Protein AF-A0A450VV85-F1 (afdb_monomer_lite)

Structure (mmCIF, N/CA/C/O backbone):
data_AF-A0A450VV85-F1
#
_entry.id   AF-A0A450VV85-F1
#
loop_
_atom_site.group_PDB
_atom_site.id
_atom_site.type_symbol
_atom_site.label_atom_id
_atom_site.label_alt_id
_atom_site.label_comp_id
_atom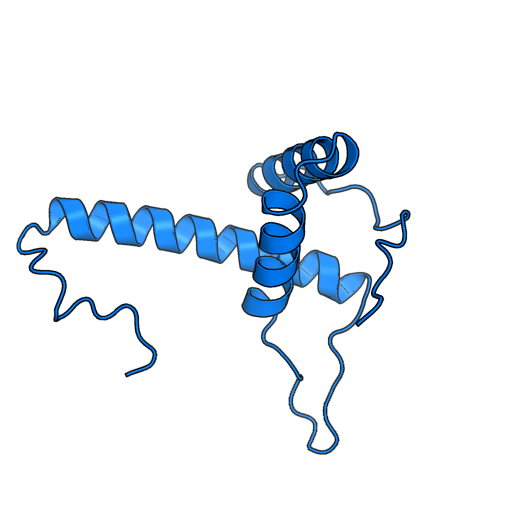_site.label_asym_id
_atom_site.label_entity_id
_atom_site.label_seq_id
_atom_site.pdbx_PDB_ins_code
_atom_site.Cartn_x
_atom_site.Cartn_y
_atom_site.Cartn_z
_atom_site.occupancy
_atom_site.B_iso_or_equiv
_atom_site.auth_seq_id
_atom_site.auth_comp_id
_atom_site.auth_asym_id
_atom_site.auth_atom_id
_atom_site.pdbx_PDB_model_num
ATOM 1 N N . SER A 1 1 ? -16.767 0.842 -18.306 1.00 45.25 1 SER A N 1
ATOM 2 C CA . SER A 1 1 ? -15.912 -0.248 -17.783 1.00 45.25 1 SER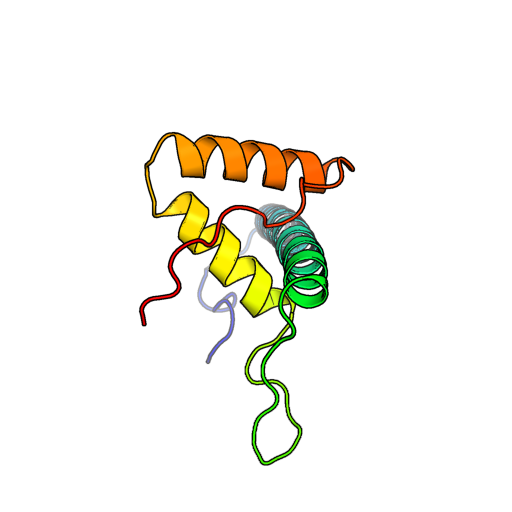 A CA 1
ATOM 3 C C . SER A 1 1 ? -15.151 0.273 -16.560 1.00 45.25 1 SER A C 1
ATOM 5 O O . SER A 1 1 ? -14.807 1.442 -16.538 1.00 45.25 1 SER A O 1
ATOM 7 N N . ARG A 1 2 ? -14.954 -0.524 -15.492 1.00 61.50 2 ARG A N 1
ATOM 8 C CA . ARG A 1 2 ? -14.175 -0.128 -14.283 1.00 61.50 2 ARG A CA 1
ATOM 9 C C . ARG A 1 2 ? -12.729 -0.662 -14.318 1.00 61.50 2 ARG A C 1
ATOM 11 O O . ARG A 1 2 ? -12.149 -0.940 -13.274 1.00 61.50 2 ARG A O 1
ATOM 18 N N . GLY A 1 3 ? -12.207 -0.910 -15.517 1.00 68.94 3 GLY A N 1
ATOM 19 C CA . GLY A 1 3 ? -10.846 -1.401 -15.738 1.00 68.94 3 GLY A CA 1
ATOM 20 C C . GLY A 1 3 ? -9.875 -0.260 -16.039 1.00 68.94 3 GLY A C 1
ATOM 21 O O . GLY A 1 3 ? -10.267 0.901 -16.058 1.00 68.94 3 GLY A O 1
ATOM 22 N N . PHE A 1 4 ? -8.621 -0.605 -16.324 1.00 68.44 4 PHE A N 1
ATOM 23 C CA . PHE A 1 4 ? -7.558 0.346 -16.676 1.00 68.44 4 PHE A CA 1
ATOM 24 C C . PHE A 1 4 ? -7.683 0.953 -18.089 1.00 68.44 4 PHE A C 1
ATOM 26 O O . PHE A 1 4 ? -6.787 1.677 -18.503 1.00 68.44 4 PHE A O 1
ATOM 33 N N . ASP A 1 5 ? -8.764 0.654 -18.823 1.00 73.75 5 ASP A N 1
ATOM 34 C CA . ASP A 1 5 ? -9.038 1.154 -20.185 1.00 73.75 5 ASP A CA 1
ATOM 35 C C . ASP A 1 5 ? -7.836 0.972 -21.142 1.00 73.75 5 ASP A C 1
ATOM 37 O O . ASP A 1 5 ? -7.505 1.831 -21.961 1.00 73.75 5 ASP A O 1
ATOM 41 N N . MET A 1 6 ? -7.142 -0.170 -21.003 1.00 69.88 6 MET A N 1
ATOM 42 C CA . MET A 1 6 ? -5.911 -0.482 -21.748 1.00 69.88 6 MET A CA 1
ATOM 43 C C . MET A 1 6 ? -6.152 -0.574 -23.258 1.00 69.88 6 MET A C 1
ATOM 45 O O . MET A 1 6 ? -5.258 -0.298 -24.049 1.00 69.88 6 MET A O 1
ATOM 49 N N . GLU A 1 7 ? -7.375 -0.931 -23.647 1.00 71.62 7 GLU A N 1
ATOM 50 C CA . GLU A 1 7 ? -7.858 -0.976 -25.029 1.00 71.62 7 GLU A CA 1
ATOM 51 C C . GLU A 1 7 ? -7.895 0.406 -25.699 1.00 71.62 7 GLU A C 1
ATOM 53 O O . GLU A 1 7 ? -7.731 0.513 -26.914 1.00 71.62 7 GLU A O 1
ATOM 58 N N . ARG A 1 8 ? -8.065 1.473 -24.908 1.00 69.19 8 ARG A N 1
ATOM 59 C CA . ARG A 1 8 ? -8.167 2.855 -25.385 1.00 69.19 8 ARG A CA 1
ATOM 60 C C . ARG A 1 8 ? -6.852 3.618 -25.276 1.00 69.19 8 ARG A C 1
ATOM 62 O O . ARG A 1 8 ? -6.615 4.561 -26.031 1.00 69.19 8 ARG A O 1
ATOM 69 N N . THR A 1 9 ? -5.956 3.203 -24.383 1.00 67.81 9 THR A N 1
ATOM 70 C CA . THR A 1 9 ? -4.557 3.614 -24.472 1.00 67.81 9 THR A CA 1
ATOM 71 C C . THR A 1 9 ? -3.966 2.941 -25.709 1.00 67.81 9 THR A C 1
ATOM 73 O O . THR A 1 9 ? -3.788 1.732 -25.713 1.00 67.81 9 THR A O 1
ATOM 76 N N . HIS A 1 10 ? -3.659 3.685 -26.775 1.00 67.88 10 HIS A N 1
ATOM 77 C CA . HIS A 1 10 ? -2.982 3.179 -27.985 1.00 67.88 10 HIS A CA 1
ATOM 78 C C . HIS A 1 10 ? -1.526 2.705 -27.722 1.00 67.88 10 HIS A C 1
ATOM 80 O O . HIS A 1 10 ? -0.619 2.939 -28.522 1.00 67.88 10 HIS A O 1
ATOM 86 N N . LEU A 1 11 ? -1.275 2.050 -26.587 1.00 65.31 11 LEU A N 1
ATOM 87 C CA . LEU A 1 11 ? -0.040 1.383 -26.199 1.00 65.31 11 LEU A CA 1
ATOM 88 C C . LEU A 1 11 ? 0.149 0.145 -27.086 1.00 65.31 11 LEU A C 1
ATOM 90 O O . LEU A 1 11 ? -0.114 -0.983 -26.692 1.00 65.31 11 LEU A O 1
ATOM 94 N N . ARG A 1 12 ? 0.596 0.379 -28.322 1.00 67.31 12 ARG A N 1
ATOM 95 C CA . ARG A 1 12 ? 1.003 -0.666 -29.279 1.00 67.31 12 ARG A CA 1
ATOM 96 C C . ARG A 1 12 ? 2.371 -1.270 -28.959 1.00 67.31 12 ARG A C 1
ATOM 98 O O . ARG A 1 12 ? 2.765 -2.259 -29.565 1.00 67.31 12 ARG A O 1
ATOM 105 N N . ASP A 1 13 ? 3.089 -0.658 -28.026 1.00 78.75 13 ASP A N 1
ATOM 106 C CA . ASP A 1 13 ? 4.418 -1.072 -27.610 1.00 78.75 13 ASP A CA 1
ATOM 107 C C . ASP A 1 13 ? 4.327 -2.024 -26.408 1.00 78.75 13 ASP A C 1
ATOM 109 O O . ASP A 1 13 ? 4.009 -1.620 -25.281 1.00 78.75 13 ASP A O 1
ATOM 113 N N . LEU A 1 14 ? 4.610 -3.301 -26.673 1.00 81.62 14 LEU A N 1
ATOM 114 C CA . LEU A 1 14 ? 4.614 -4.377 -25.683 1.00 81.62 14 LEU A CA 1
ATOM 115 C C . LEU A 1 14 ? 5.637 -4.137 -24.565 1.00 81.62 14 LEU A C 1
ATOM 117 O O . LEU A 1 14 ? 5.396 -4.533 -23.423 1.00 81.62 14 LEU A O 1
ATOM 121 N N . GLU A 1 15 ? 6.749 -3.455 -24.847 1.00 82.12 15 GLU A N 1
ATOM 122 C CA . GLU A 1 15 ? 7.775 -3.166 -23.846 1.00 82.12 15 GLU A CA 1
ATOM 123 C C . GLU A 1 15 ? 7.254 -2.163 -22.808 1.00 82.12 15 GLU A C 1
ATOM 125 O O . GLU A 1 15 ? 7.450 -2.324 -21.599 1.00 82.12 15 GLU A O 1
ATOM 130 N N . ARG A 1 16 ? 6.511 -1.149 -23.262 1.00 81.31 16 ARG A N 1
ATOM 131 C CA . ARG A 1 16 ? 5.879 -0.157 -22.377 1.00 81.31 16 ARG A CA 1
ATOM 132 C C . ARG A 1 16 ? 4.762 -0.773 -21.545 1.00 81.31 16 ARG A C 1
ATOM 134 O O . ARG A 1 16 ? 4.649 -0.449 -20.363 1.00 81.31 16 ARG A O 1
ATOM 141 N N . LEU A 1 17 ? 3.975 -1.678 -22.130 1.00 85.25 17 LEU A N 1
ATOM 142 C CA . LEU A 1 17 ? 2.943 -2.415 -21.401 1.00 85.25 17 LEU A CA 1
ATOM 143 C C . LEU A 1 17 ? 3.558 -3.303 -20.313 1.00 85.25 17 LEU A C 1
ATOM 145 O O . LEU A 1 17 ? 3.082 -3.296 -19.181 1.00 85.25 17 LEU A O 1
ATOM 149 N N . SER A 1 18 ? 4.644 -4.010 -20.635 1.00 87.06 18 SER A N 1
ATOM 150 C CA . SER A 1 18 ? 5.383 -4.838 -19.678 1.00 87.06 18 SER A CA 1
ATOM 151 C C . SER A 1 18 ? 5.895 -4.011 -18.495 1.00 87.06 18 SER A C 1
ATOM 153 O O . SER A 1 18 ? 5.637 -4.353 -17.341 1.00 87.06 18 SER A O 1
ATOM 155 N N . LYS A 1 19 ? 6.521 -2.855 -18.759 1.00 87.88 19 LYS A N 1
ATOM 156 C CA . LYS A 1 19 ? 6.980 -1.929 -17.708 1.00 87.88 19 LYS A CA 1
ATOM 157 C C . LYS A 1 19 ? 5.824 -1.417 -16.844 1.00 87.88 19 LYS A C 1
ATOM 159 O O . LYS A 1 19 ? 5.941 -1.392 -15.620 1.00 87.88 19 LYS A O 1
ATOM 164 N N . LEU A 1 20 ? 4.698 -1.044 -17.456 1.00 87.75 20 LE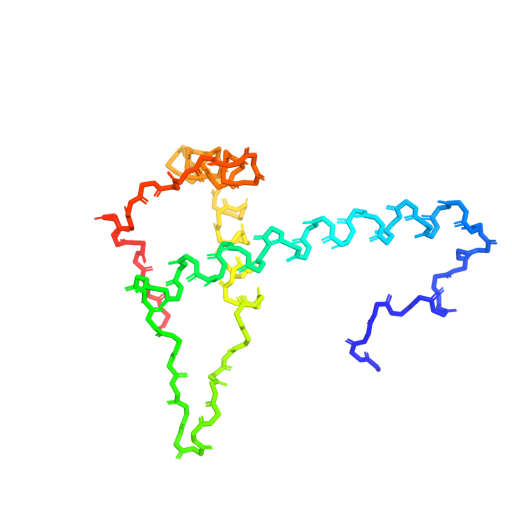U A N 1
ATOM 165 C CA . LEU A 1 20 ? 3.513 -0.582 -16.729 1.00 87.75 20 LEU A CA 1
ATOM 166 C C . LEU A 1 20 ? 2.935 -1.684 -15.837 1.00 87.75 20 LEU A C 1
ATOM 168 O O . LEU A 1 20 ? 2.642 -1.432 -14.671 1.00 87.75 20 LEU A O 1
ATOM 172 N N . LEU A 1 21 ? 2.807 -2.904 -16.357 1.00 88.50 21 LEU A N 1
ATOM 173 C CA . LEU A 1 21 ? 2.326 -4.056 -15.596 1.00 88.50 21 LEU A CA 1
ATOM 174 C C . LEU A 1 21 ? 3.285 -4.440 -14.469 1.00 88.50 21 LEU A C 1
ATOM 176 O O . LEU A 1 21 ? 2.818 -4.774 -13.382 1.00 88.50 21 LEU A O 1
ATOM 180 N N . ALA A 1 22 ? 4.598 -4.355 -14.683 1.00 90.88 22 ALA A N 1
ATOM 181 C CA . ALA A 1 22 ? 5.593 -4.602 -13.643 1.00 90.88 22 ALA A CA 1
ATOM 182 C C . ALA A 1 22 ? 5.448 -3.602 -12.484 1.00 90.88 22 ALA A C 1
ATOM 184 O O . ALA A 1 22 ? 5.342 -4.007 -11.325 1.00 90.88 22 ALA A O 1
ATOM 185 N N . LEU A 1 23 ? 5.349 -2.304 -12.793 1.00 90.31 23 LEU A N 1
ATOM 186 C CA . LEU A 1 23 ? 5.123 -1.258 -11.790 1.00 90.31 23 LEU A CA 1
ATOM 187 C C . LEU A 1 23 ? 3.772 -1.421 -11.087 1.00 90.31 23 LEU A C 1
ATOM 189 O O . LEU A 1 23 ? 3.694 -1.298 -9.866 1.00 90.31 23 LEU A O 1
ATOM 193 N N . LEU A 1 24 ? 2.715 -1.738 -11.839 1.00 89.62 24 LEU A N 1
ATOM 194 C CA . LEU A 1 24 ? 1.386 -1.976 -11.285 1.00 89.62 24 LEU A CA 1
ATOM 195 C C . LEU A 1 24 ? 1.384 -3.177 -10.337 1.00 89.62 24 LEU A C 1
ATOM 197 O O . LEU A 1 24 ? 0.788 -3.103 -9.268 1.00 89.62 24 LEU A O 1
ATOM 201 N N . SER A 1 25 ? 2.071 -4.258 -10.704 1.00 92.06 25 SER A N 1
ATOM 202 C CA . SER A 1 25 ? 2.187 -5.463 -9.878 1.00 92.06 25 SER A CA 1
ATOM 203 C C . SER A 1 25 ? 2.951 -5.174 -8.589 1.00 92.06 25 SER A C 1
ATOM 205 O O . SER A 1 25 ? 2.511 -5.570 -7.513 1.00 92.06 25 SER A O 1
ATOM 207 N N . LEU A 1 26 ? 4.047 -4.412 -8.670 1.00 90.25 26 LEU A N 1
ATOM 208 C CA . LEU A 1 26 ? 4.802 -3.986 -7.493 1.00 90.25 26 LEU A CA 1
ATOM 209 C C . LEU A 1 26 ? 3.951 -3.111 -6.561 1.00 90.25 26 LEU A C 1
ATOM 211 O O . LEU A 1 26 ? 3.866 -3.381 -5.362 1.00 90.25 26 LEU A O 1
ATOM 215 N N . ALA A 1 27 ? 3.266 -2.105 -7.112 1.00 89.44 27 ALA A N 1
ATOM 216 C CA . ALA A 1 27 ? 2.352 -1.252 -6.357 1.00 89.44 27 ALA A CA 1
ATOM 217 C C . ALA A 1 27 ? 1.196 -2.057 -5.741 1.00 89.44 27 ALA A C 1
ATOM 219 O O . ALA A 1 27 ? 0.782 -1.792 -4.611 1.00 89.44 27 ALA A O 1
ATOM 220 N N . PHE A 1 28 ? 0.697 -3.069 -6.454 1.00 89.12 28 PHE A N 1
ATOM 221 C CA . PHE A 1 28 ? -0.350 -3.960 -5.970 1.00 89.12 28 PHE A CA 1
ATOM 222 C C . PHE A 1 28 ? 0.115 -4.783 -4.766 1.00 89.12 28 PHE A C 1
ATOM 224 O O . PHE A 1 28 ? -0.561 -4.777 -3.736 1.00 89.12 28 PHE A O 1
ATOM 231 N N . CYS A 1 29 ? 1.284 -5.423 -4.858 1.00 90.44 29 CYS A N 1
ATOM 232 C CA . CYS A 1 29 ? 1.895 -6.153 -3.746 1.00 90.44 29 CYS A CA 1
ATOM 233 C C . CYS A 1 29 ? 2.108 -5.247 -2.530 1.00 90.44 29 CYS A C 1
ATOM 235 O O . CYS A 1 29 ? 1.827 -5.648 -1.400 1.00 90.44 29 CYS A O 1
ATOM 237 N N . TRP A 1 30 ? 2.547 -4.006 -2.753 1.00 88.44 30 TRP A N 1
ATOM 238 C CA . TRP A 1 30 ? 2.736 -3.041 -1.677 1.00 88.44 30 TRP A CA 1
ATOM 239 C C . TRP A 1 30 ? 1.430 -2.704 -0.957 1.00 88.44 30 TRP A C 1
ATOM 241 O O . TRP A 1 30 ? 1.337 -2.846 0.263 1.00 88.44 30 TRP A O 1
ATOM 251 N N . CYS A 1 31 ? 0.396 -2.326 -1.715 1.00 90.12 31 CYS A N 1
ATOM 252 C CA . CYS A 1 31 ? -0.927 -2.026 -1.172 1.00 90.12 31 CYS A CA 1
ATOM 253 C C . CYS A 1 31 ? -1.514 -3.230 -0.429 1.00 90.12 31 CYS A C 1
ATOM 255 O O . CYS A 1 31 ? -2.169 -3.058 0.595 1.00 90.12 31 CYS A O 1
ATOM 257 N N . TYR A 1 32 ? -1.292 -4.444 -0.937 1.00 89.56 32 TYR A N 1
ATOM 258 C CA . TYR A 1 32 ? -1.773 -5.664 -0.303 1.00 89.56 32 TYR A CA 1
ATOM 259 C C . TYR A 1 32 ? -1.108 -5.887 1.060 1.00 89.56 32 TYR A C 1
ATOM 261 O O . TYR A 1 32 ? -1.820 -5.987 2.057 1.00 89.56 32 TYR A O 1
ATOM 269 N N . ARG A 1 33 ? 0.231 -5.839 1.132 1.00 87.00 33 ARG A N 1
ATOM 270 C CA . ARG A 1 33 ? 0.978 -5.997 2.392 1.00 87.00 33 ARG A CA 1
ATOM 271 C C . ARG A 1 33 ? 0.582 -4.946 3.428 1.00 87.00 33 ARG A C 1
ATOM 273 O O . ARG A 1 33 ? 0.286 -5.278 4.572 1.00 87.00 33 ARG A O 1
ATOM 280 N N . VAL A 1 34 ? 0.543 -3.674 3.029 1.00 87.38 34 VAL A N 1
ATOM 281 C CA . VAL A 1 34 ? 0.126 -2.565 3.907 1.00 87.38 34 VAL A CA 1
ATOM 282 C C . VAL A 1 34 ? -1.322 -2.748 4.371 1.00 87.38 34 VAL A C 1
ATOM 284 O O . VAL A 1 34 ? -1.651 -2.465 5.522 1.00 87.38 34 VAL A O 1
ATOM 287 N N . GLY A 1 35 ? -2.189 -3.242 3.487 1.00 88.38 35 GLY A N 1
ATOM 288 C CA . GLY A 1 35 ? -3.575 -3.559 3.800 1.00 88.38 35 GLY A CA 1
ATOM 289 C C . GLY A 1 35 ? -3.717 -4.679 4.828 1.00 88.38 35 GLY A C 1
ATOM 290 O O . GLY A 1 35 ? -4.557 -4.550 5.716 1.00 88.38 35 GLY A O 1
ATOM 291 N N . GLU A 1 36 ? -2.913 -5.743 4.733 1.00 88.06 36 GLU A N 1
ATOM 292 C CA . GLU A 1 36 ? -2.889 -6.844 5.707 1.00 88.06 36 GLU A CA 1
ATOM 293 C C . GLU A 1 36 ? -2.445 -6.350 7.080 1.00 88.06 36 GLU A C 1
ATOM 295 O O . GLU A 1 36 ? -3.197 -6.489 8.042 1.00 88.06 36 GLU A O 1
ATOM 300 N N . TRP A 1 37 ? -1.304 -5.660 7.150 1.00 85.88 37 TRP A N 1
ATOM 301 C CA . TRP A 1 37 ? -0.817 -5.060 8.394 1.00 85.88 37 TRP A CA 1
ATOM 302 C C . TRP A 1 37 ? -1.863 -4.132 9.028 1.00 85.88 37 TRP A C 1
ATOM 304 O O . TRP A 1 37 ? -2.161 -4.214 10.220 1.00 85.88 37 TRP A O 1
ATOM 314 N N . ARG A 1 38 ? -2.503 -3.271 8.227 1.00 84.56 38 ARG A N 1
ATOM 315 C CA . ARG A 1 38 ? -3.557 -2.383 8.731 1.00 84.56 38 ARG A CA 1
ATOM 316 C C . ARG A 1 38 ? -4.777 -3.177 9.202 1.00 84.56 38 ARG A C 1
ATOM 318 O O . ARG A 1 38 ? -5.414 -2.767 10.168 1.00 84.56 38 ARG A O 1
ATOM 325 N N . ALA A 1 39 ? -5.122 -4.276 8.529 1.00 86.56 39 ALA A N 1
ATOM 326 C CA . ALA A 1 39 ? -6.259 -5.127 8.874 1.00 86.56 39 ALA A CA 1
ATOM 327 C C . ALA A 1 39 ? -6.029 -5.940 10.158 1.00 86.56 39 ALA A C 1
ATOM 329 O O . ALA A 1 39 ? -6.996 -6.182 10.879 1.00 86.56 39 ALA A O 1
ATOM 330 N N . GLU A 1 40 ? -4.783 -6.312 10.467 1.00 85.00 40 GLU A N 1
ATOM 331 C CA . GLU A 1 40 ? -4.401 -6.920 11.750 1.00 85.00 40 GLU A CA 1
ATOM 332 C C . GLU A 1 40 ? -4.625 -5.955 12.919 1.00 85.00 40 GLU A C 1
ATOM 334 O O . GLU A 1 40 ? -5.163 -6.340 13.954 1.00 85.00 40 GLU A O 1
ATOM 339 N N . GLN A 1 41 ? -4.265 -4.682 12.739 1.00 83.06 41 GLN A N 1
ATOM 340 C CA . GLN A 1 41 ? -4.420 -3.652 13.772 1.00 83.06 41 GLN A CA 1
ATOM 341 C C . GLN A 1 41 ? -5.865 -3.144 13.877 1.00 83.06 41 GLN A C 1
ATOM 343 O O . GLN A 1 41 ? -6.385 -2.889 14.964 1.00 83.06 41 GLN A O 1
ATOM 348 N N . LYS A 1 42 ? -6.530 -2.967 12.732 1.00 83.75 42 LYS A N 1
ATOM 349 C CA . LYS A 1 42 ? -7.903 -2.479 12.631 1.00 83.75 42 LYS A CA 1
ATOM 350 C C . LYS A 1 42 ? -8.681 -3.334 11.629 1.00 83.75 42 LYS A C 1
ATOM 352 O O . LYS A 1 42 ? -8.620 -3.081 10.423 1.00 83.75 42 LYS A O 1
ATOM 357 N N . PRO A 1 43 ? -9.468 -4.312 12.108 1.00 84.69 43 PRO A N 1
ATOM 358 C CA . PRO A 1 43 ? -10.155 -5.240 11.227 1.00 84.69 43 PRO A CA 1
ATOM 359 C C . PRO A 1 43 ? -11.144 -4.522 10.308 1.00 84.69 43 PRO A C 1
ATOM 361 O O . PRO A 1 43 ? -11.895 -3.627 10.712 1.00 84.69 43 PRO A O 1
ATOM 364 N N . ILE A 1 44 ? -11.167 -4.949 9.045 1.00 85.12 44 ILE A N 1
ATOM 365 C CA . ILE A 1 44 ? -12.086 -4.419 8.040 1.00 85.12 44 ILE A CA 1
ATOM 366 C C . ILE A 1 44 ? -13.519 -4.746 8.467 1.00 85.12 44 ILE 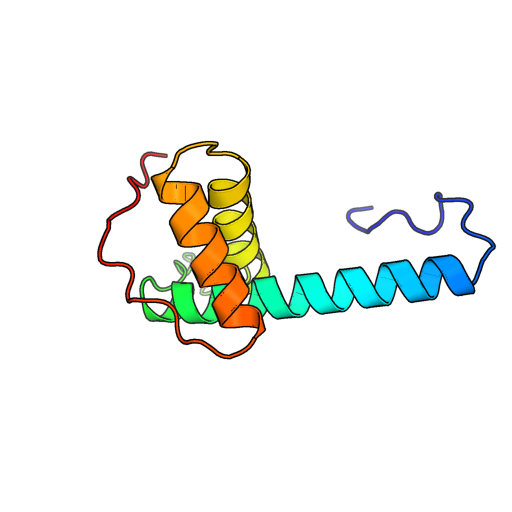A C 1
ATOM 368 O O . ILE A 1 44 ? -13.884 -5.909 8.661 1.00 85.12 44 ILE A O 1
ATOM 372 N N . ARG A 1 45 ? -14.356 -3.708 8.577 1.00 85.25 45 ARG A N 1
ATOM 373 C CA . ARG A 1 45 ? -15.768 -3.855 8.944 1.00 85.25 45 ARG A CA 1
ATOM 374 C C . ARG A 1 45 ? -16.458 -4.842 8.002 1.00 85.25 45 ARG A C 1
ATOM 376 O O . ARG A 1 45 ? -16.455 -4.666 6.782 1.00 85.25 45 ARG A O 1
ATOM 383 N N . ARG A 1 46 ? -17.114 -5.847 8.580 1.00 85.19 46 ARG A N 1
ATOM 384 C CA . ARG A 1 46 ? -18.027 -6.728 7.847 1.00 85.19 46 ARG A CA 1
ATOM 385 C C . ARG A 1 46 ? -19.405 -6.079 7.765 1.00 85.19 46 ARG A C 1
ATOM 387 O O . ARG A 1 46 ? -19.912 -5.537 8.747 1.00 85.19 46 ARG A O 1
ATOM 394 N N . LEU A 1 47 ? -19.995 -6.101 6.576 1.00 83.06 47 LEU A N 1
ATOM 395 C CA . LEU A 1 47 ? -21.346 -5.603 6.345 1.00 83.06 47 LEU A CA 1
ATOM 396 C C . LEU A 1 47 ? -22.384 -6.621 6.849 1.00 83.06 47 LEU A C 1
ATOM 398 O O . LEU A 1 47 ? -22.060 -7.779 7.112 1.00 83.06 47 LEU A O 1
ATOM 402 N N . LYS A 1 48 ? -23.658 -6.207 6.940 1.00 84.62 48 LYS A N 1
ATOM 403 C CA . LYS A 1 48 ? -24.775 -7.051 7.428 1.00 84.62 48 LYS A CA 1
ATOM 404 C C . LYS A 1 48 ? -24.895 -8.402 6.697 1.00 84.62 48 LYS A C 1
ATOM 406 O O . LYS A 1 48 ? -25.341 -9.382 7.271 1.00 84.62 48 LYS A O 1
ATOM 411 N N . HIS A 1 49 ? -24.447 -8.458 5.447 1.00 83.44 49 HIS A N 1
ATOM 412 C CA . HIS A 1 49 ? -24.454 -9.624 4.560 1.00 83.44 49 HIS A CA 1
ATOM 413 C C . HIS A 1 49 ? -23.119 -10.401 4.579 1.00 83.44 49 HIS A C 1
ATOM 415 O O . HIS A 1 49 ? -22.763 -11.053 3.603 1.00 83.44 49 HIS A O 1
ATOM 421 N N . LYS A 1 50 ? -22.344 -10.309 5.672 1.00 77.81 50 LYS A N 1
ATOM 422 C CA . LYS A 1 50 ? -21.064 -11.009 5.935 1.00 77.81 50 LYS A CA 1
ATOM 423 C C . LYS A 1 50 ? -19.897 -10.705 4.979 1.00 77.81 50 LYS A C 1
ATOM 425 O O . LYS A 1 50 ? -18.771 -11.114 5.266 1.00 77.81 50 LYS A O 1
ATOM 430 N N . ARG A 1 51 ? -20.124 -9.954 3.898 1.00 81.31 51 ARG A N 1
ATOM 431 C CA . ARG A 1 51 ? -19.088 -9.466 2.976 1.00 81.31 51 ARG A CA 1
ATOM 432 C C . ARG A 1 51 ? -18.255 -8.350 3.634 1.00 81.31 51 ARG A C 1
ATOM 434 O O . ARG A 1 51 ? -18.838 -7.495 4.311 1.00 81.31 51 ARG A O 1
ATOM 441 N N . PRO A 1 52 ? -16.919 -8.323 3.464 1.00 82.44 52 PRO A N 1
ATOM 442 C CA . PRO A 1 52 ? -16.109 -7.196 3.922 1.00 82.44 52 PRO A CA 1
ATOM 443 C C . PRO A 1 52 ? -16.495 -5.917 3.167 1.00 82.44 52 PRO A C 1
ATOM 445 O O . PRO A 1 52 ? -16.823 -5.971 1.981 1.00 82.44 52 PRO A O 1
ATOM 448 N N . ALA A 1 53 ? -16.463 -4.771 3.853 1.00 84.62 53 ALA A N 1
ATOM 449 C CA . ALA A 1 53 ? -16.811 -3.478 3.258 1.00 84.62 53 ALA A CA 1
ATOM 450 C C . ALA A 1 53 ? -15.850 -3.062 2.132 1.00 84.62 53 ALA A C 1
ATOM 452 O O . ALA A 1 53 ? -16.272 -2.449 1.155 1.00 84.62 53 ALA A O 1
ATOM 453 N N . TYR A 1 54 ? -14.576 -3.439 2.253 1.00 85.62 54 TYR A N 1
ATOM 454 C CA . TYR A 1 54 ? -13.521 -3.144 1.288 1.00 85.62 54 TYR A CA 1
ATOM 455 C C . TYR A 1 54 ? -12.612 -4.368 1.128 1.00 85.62 54 TYR A C 1
ATOM 457 O O . TYR A 1 54 ? -12.540 -5.209 2.025 1.00 85.62 54 TYR A O 1
ATOM 465 N N . SER A 1 55 ? -11.914 -4.479 -0.005 1.00 87.44 55 SER A N 1
ATOM 466 C CA . SER A 1 55 ? -10.828 -5.456 -0.141 1.00 87.44 55 SER A CA 1
ATOM 467 C C . SER A 1 55 ? -9.604 -5.012 0.666 1.00 87.44 55 SER A C 1
ATOM 469 O O . SER A 1 55 ? -9.416 -3.820 0.908 1.00 87.44 55 SER A O 1
ATOM 471 N N . VAL A 1 56 ? -8.744 -5.963 1.034 1.00 87.50 56 VAL A N 1
ATOM 472 C CA . VAL A 1 56 ? -7.471 -5.688 1.725 1.00 87.50 56 VAL A CA 1
ATOM 473 C C . VAL A 1 56 ? -6.596 -4.737 0.902 1.00 87.50 56 VAL A C 1
ATOM 475 O O . VAL A 1 56 ? -6.125 -3.729 1.419 1.00 87.50 56 VAL A O 1
ATOM 478 N N . PHE A 1 57 ? -6.500 -4.977 -0.411 1.00 88.62 57 PHE A N 1
ATOM 479 C CA . PHE A 1 57 ? -5.840 -4.065 -1.348 1.00 88.62 57 PHE A CA 1
ATOM 480 C C . PHE A 1 57 ? -6.389 -2.637 -1.252 1.00 88.62 57 PHE A C 1
ATOM 482 O O . PHE A 1 57 ? -5.620 -1.687 -1.130 1.00 88.62 57 PHE A O 1
ATOM 489 N N . ARG A 1 58 ? -7.722 -2.469 -1.281 1.00 87.50 58 ARG A N 1
ATOM 490 C CA . ARG A 1 58 ? -8.331 -1.137 -1.212 1.00 87.50 58 ARG A CA 1
ATOM 491 C C . ARG A 1 58 ? -8.028 -0.462 0.123 1.00 87.50 58 ARG A C 1
ATOM 493 O O . ARG A 1 58 ? -7.777 0.736 0.152 1.00 87.50 58 ARG A O 1
ATOM 500 N N . TYR A 1 59 ? -8.010 -1.239 1.198 1.00 88.94 59 TYR A N 1
ATOM 501 C CA . TYR A 1 59 ? -7.725 -0.749 2.537 1.00 88.94 59 TYR A CA 1
ATOM 502 C C . TYR A 1 59 ? -6.288 -0.227 2.699 1.00 88.94 59 TYR A C 1
ATOM 504 O O . TYR A 1 59 ? -6.081 0.811 3.338 1.00 88.94 59 TYR A O 1
ATOM 512 N N . GLY A 1 60 ? -5.316 -0.908 2.084 1.00 88.44 60 GLY A N 1
ATOM 513 C CA . GLY A 1 60 ? -3.929 -0.448 2.008 1.00 88.44 60 GLY A CA 1
ATOM 514 C C . GLY A 1 60 ? -3.734 0.720 1.039 1.00 88.44 60 GLY A C 1
ATOM 515 O O . GLY A 1 60 ? -3.054 1.683 1.380 1.00 88.44 60 GLY A O 1
ATOM 516 N N . LEU A 1 61 ? -4.397 0.705 -0.122 1.00 89.50 61 LEU A N 1
ATOM 517 C CA . LEU A 1 61 ? -4.360 1.821 -1.074 1.00 89.50 61 LEU A CA 1
ATOM 518 C C . LEU A 1 61 ? -4.916 3.113 -0.462 1.00 89.50 61 LEU A C 1
ATOM 520 O O . LEU A 1 61 ? -4.321 4.170 -0.634 1.00 89.50 61 LEU A O 1
ATOM 524 N N . ASP A 1 62 ? -6.039 3.041 0.258 1.00 88.06 62 ASP A N 1
ATOM 525 C CA . ASP A 1 62 ? -6.616 4.208 0.930 1.00 88.06 62 ASP A CA 1
ATOM 526 C C . ASP A 1 62 ? -5.650 4.763 1.997 1.00 88.06 62 ASP A C 1
ATOM 528 O O . ASP A 1 62 ? -5.534 5.976 2.133 1.00 88.06 62 ASP A O 1
ATOM 532 N N . TYR A 1 63 ? -4.903 3.900 2.702 1.00 84.88 63 TYR A N 1
ATOM 533 C CA . TYR A 1 63 ? -3.856 4.332 3.640 1.00 84.88 63 TYR A CA 1
ATOM 534 C C . TYR A 1 63 ? -2.707 5.056 2.929 1.00 84.88 63 TYR A C 1
ATOM 536 O O . TYR A 1 63 ? -2.328 6.153 3.329 1.00 84.88 63 TYR A O 1
ATOM 544 N N . LEU A 1 64 ? -2.183 4.473 1.848 1.00 85.00 64 LEU A N 1
ATOM 545 C CA . LEU A 1 64 ? -1.104 5.081 1.068 1.00 85.00 64 LEU A CA 1
ATOM 546 C C . LEU A 1 64 ? -1.541 6.407 0.434 1.00 85.00 64 LEU A C 1
ATOM 548 O O . LEU A 1 64 ? -0.787 7.373 0.473 1.00 85.00 64 LEU A O 1
ATOM 552 N N . ASN A 1 65 ? -2.769 6.493 -0.083 1.00 86.81 65 ASN A N 1
ATOM 553 C CA . ASN A 1 65 ? -3.327 7.749 -0.586 1.00 86.81 65 ASN A CA 1
ATOM 554 C C . ASN A 1 65 ? -3.419 8.811 0.511 1.00 86.81 65 ASN A C 1
ATOM 556 O O . ASN A 1 65 ? -3.069 9.961 0.273 1.00 86.81 65 ASN A O 1
ATOM 560 N N . GLU A 1 66 ? -3.872 8.449 1.712 1.00 81.44 66 GLU A N 1
ATOM 561 C CA . GLU A 1 66 ? -3.926 9.379 2.843 1.00 81.44 66 GLU A CA 1
ATOM 562 C C . GLU A 1 66 ? -2.530 9.877 3.249 1.00 81.44 66 GLU A C 1
ATOM 564 O O . GLU A 1 66 ? -2.393 11.055 3.583 1.00 81.44 66 GLU A O 1
ATOM 569 N N . LEU A 1 67 ? -1.503 9.022 3.183 1.00 81.38 67 LEU A N 1
ATOM 570 C CA . LEU A 1 67 ? -0.109 9.406 3.426 1.00 81.38 67 LEU A CA 1
ATOM 571 C C . LEU A 1 67 ? 0.446 10.327 2.334 1.00 81.38 67 LEU A C 1
ATOM 573 O O . LEU A 1 67 ? 1.072 11.333 2.651 1.00 81.38 67 LEU A O 1
ATOM 577 N N . LEU A 1 68 ? 0.195 10.008 1.063 1.00 81.50 68 LEU A N 1
ATOM 578 C CA . LEU A 1 68 ? 0.682 10.782 -0.083 1.00 81.50 68 LEU A CA 1
ATOM 579 C C . LEU A 1 68 ? 0.004 12.153 -0.199 1.00 81.50 68 LEU A C 1
ATOM 581 O O . LEU A 1 68 ? 0.650 13.137 -0.545 1.00 81.50 68 LEU A O 1
ATOM 585 N N . LEU A 1 69 ? -1.300 12.226 0.084 1.00 78.69 69 LEU A N 1
ATOM 586 C CA . LEU A 1 69 ? -2.087 13.455 -0.050 1.00 78.69 69 LEU A CA 1
ATOM 587 C C . LEU A 1 69 ? -1.921 14.400 1.141 1.00 78.69 69 LEU A C 1
ATOM 589 O O . LEU A 1 69 ? -2.142 15.603 1.004 1.00 78.69 69 LEU A O 1
ATOM 593 N N . LYS A 1 70 ? -1.539 13.889 2.315 1.00 74.00 70 LYS A N 1
ATOM 594 C CA . LYS A 1 70 ? -1.215 14.740 3.459 1.00 74.00 70 LYS A CA 1
ATOM 595 C C . LYS A 1 70 ? 0.267 15.079 3.422 1.00 74.00 70 LYS A C 1
ATOM 597 O O . LYS A 1 70 ? 1.090 14.354 3.958 1.00 74.00 70 LYS A O 1
ATOM 602 N N . SER A 1 71 ? 0.598 16.239 2.866 1.00 62.94 71 SER A N 1
ATOM 603 C CA . SER A 1 71 ? 1.948 16.818 2.832 1.00 62.94 71 SER A CA 1
ATOM 604 C C . SER A 1 71 ? 2.405 17.344 4.206 1.00 62.94 71 SER A C 1
ATOM 606 O O . SER A 1 71 ? 2.753 18.512 4.359 1.00 62.94 71 SER A O 1
ATOM 608 N N . SER A 1 72 ? 2.343 16.501 5.238 1.00 72.75 72 SER A N 1
ATOM 609 C CA . SER A 1 72 ? 2.818 16.819 6.588 1.00 72.75 72 SER A CA 1
ATOM 610 C C . SER A 1 72 ? 4.085 16.033 6.902 1.00 72.75 72 SER A C 1
ATOM 612 O O . SER A 1 72 ? 4.235 14.893 6.467 1.00 72.75 72 SER A O 1
ATOM 614 N N . GLU A 1 73 ? 4.964 16.601 7.720 1.00 68.25 73 GLU A N 1
ATOM 615 C CA . GLU A 1 73 ? 6.217 15.964 8.147 1.00 68.25 73 GLU A CA 1
ATOM 616 C C . GLU A 1 73 ? 5.975 14.582 8.792 1.00 68.25 73 GLU A C 1
ATOM 618 O O . GLU A 1 73 ? 6.667 13.604 8.514 1.00 68.25 73 GLU A O 1
ATOM 623 N N . ARG A 1 74 ? 4.882 14.450 9.560 1.00 66.81 74 ARG A N 1
ATOM 624 C CA . ARG A 1 74 ? 4.448 13.171 10.152 1.00 66.81 74 ARG A CA 1
ATOM 625 C C . ARG A 1 74 ? 3.996 12.138 9.122 1.00 66.81 74 ARG A C 1
ATOM 627 O O . ARG A 1 74 ? 4.171 10.944 9.359 1.00 66.81 74 ARG A O 1
ATOM 634 N N . ALA A 1 75 ? 3.370 12.568 8.030 1.00 68.75 75 ALA A N 1
ATOM 635 C CA . ALA A 1 75 ? 2.955 11.670 6.956 1.00 68.75 75 ALA A CA 1
ATOM 636 C C . ALA A 1 75 ? 4.156 11.230 6.112 1.00 68.75 75 ALA A C 1
ATOM 638 O O . ALA A 1 75 ? 4.220 10.067 5.734 1.00 68.75 75 ALA A O 1
ATOM 639 N N . MET A 1 76 ? 5.145 12.108 5.913 1.00 70.00 76 MET A N 1
ATOM 640 C CA . MET A 1 76 ? 6.396 11.771 5.229 1.00 70.00 76 MET A CA 1
ATOM 641 C C . MET A 1 76 ? 7.189 10.696 5.987 1.00 70.00 76 MET A C 1
ATOM 643 O O . MET A 1 76 ? 7.649 9.725 5.392 1.00 70.00 76 MET A O 1
ATOM 647 N N . ASN A 1 77 ? 7.269 10.801 7.318 1.00 72.62 77 ASN A N 1
ATOM 648 C CA . ASN A 1 77 ? 7.915 9.777 8.146 1.00 72.62 77 ASN A CA 1
ATOM 649 C C . ASN A 1 77 ? 7.186 8.427 8.062 1.00 72.62 77 ASN A C 1
ATOM 651 O O . ASN A 1 77 ? 7.813 7.384 7.897 1.00 72.62 77 ASN A O 1
ATOM 655 N N . GLN A 1 78 ? 5.851 8.435 8.108 1.00 70.81 78 GLN A N 1
ATOM 656 C CA . GLN A 1 78 ? 5.049 7.218 7.933 1.00 70.81 78 GLN A CA 1
ATOM 657 C C . GLN A 1 78 ? 5.165 6.634 6.523 1.00 70.81 78 GLN A C 1
ATOM 659 O O . GLN A 1 78 ? 5.179 5.417 6.367 1.00 70.81 78 GLN A O 1
ATOM 664 N N . PHE A 1 79 ? 5.283 7.483 5.505 1.00 73.56 79 PHE A N 1
ATOM 665 C CA . PHE A 1 79 ? 5.522 7.061 4.134 1.00 73.56 79 PHE A CA 1
ATOM 666 C C . PHE A 1 79 ? 6.880 6.369 3.992 1.00 73.56 79 PHE A C 1
ATOM 668 O O . PHE A 1 79 ? 6.943 5.287 3.416 1.00 73.56 79 PHE A O 1
ATOM 675 N N . ASN A 1 80 ? 7.940 6.917 4.592 1.00 74.19 80 ASN A N 1
ATOM 676 C CA . ASN A 1 80 ? 9.258 6.279 4.616 1.00 74.19 80 ASN A CA 1
ATOM 677 C C . ASN A 1 80 ? 9.233 4.921 5.336 1.00 74.19 80 ASN A C 1
ATOM 679 O O . ASN A 1 80 ? 9.826 3.965 4.846 1.00 74.19 80 ASN A O 1
ATOM 683 N N . HIS A 1 81 ? 8.486 4.783 6.435 1.00 73.94 81 HIS A N 1
ATOM 684 C CA . HIS A 1 81 ? 8.295 3.478 7.081 1.00 73.94 81 HIS A CA 1
ATOM 685 C C . HIS A 1 81 ? 7.477 2.502 6.223 1.00 73.94 81 HIS A C 1
ATOM 687 O O . HIS A 1 81 ? 7.818 1.326 6.126 1.00 73.94 81 HIS A O 1
ATOM 693 N N . ALA A 1 82 ? 6.419 2.975 5.559 1.00 71.81 82 ALA A N 1
ATOM 694 C CA . ALA A 1 82 ? 5.644 2.157 4.629 1.00 71.81 82 ALA A CA 1
ATOM 695 C C . ALA A 1 82 ? 6.488 1.712 3.420 1.00 71.81 82 ALA A C 1
ATOM 697 O O . ALA A 1 82 ? 6.300 0.600 2.924 1.00 71.81 82 ALA A O 1
ATOM 698 N N . LEU A 1 83 ? 7.431 2.546 2.968 1.00 75.81 83 LEU A N 1
ATOM 699 C CA . LEU A 1 83 ? 8.443 2.181 1.977 1.00 75.81 83 LEU A CA 1
ATOM 700 C C . LEU A 1 83 ? 9.414 1.134 2.531 1.00 75.81 83 LEU A C 1
ATOM 702 O O . LEU A 1 83 ? 9.645 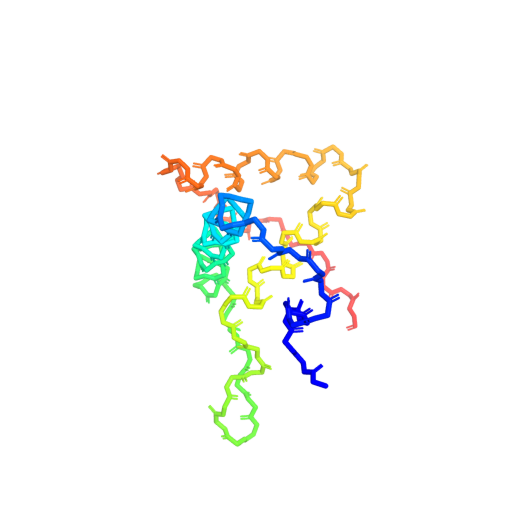0.133 1.862 1.00 75.81 83 LEU A O 1
ATOM 706 N N . GLY A 1 84 ? 9.916 1.300 3.757 1.00 75.06 84 GLY A N 1
ATOM 707 C CA . GLY A 1 84 ? 10.732 0.286 4.439 1.00 75.06 84 GLY A CA 1
ATOM 708 C C . GLY A 1 84 ? 10.032 -1.076 4.508 1.00 75.06 84 GLY A C 1
ATOM 709 O O . GLY A 1 84 ? 10.651 -2.117 4.283 1.00 75.06 84 GLY A O 1
ATOM 710 N N . PHE A 1 85 ? 8.707 -1.083 4.672 1.00 73.38 85 PHE A N 1
ATOM 711 C CA . PHE A 1 85 ? 7.921 -2.316 4.667 1.00 73.38 85 PHE A CA 1
ATOM 712 C C . PHE A 1 85 ? 7.914 -3.043 3.325 1.00 73.38 85 PHE A C 1
ATOM 714 O O . PHE A 1 85 ? 7.925 -4.278 3.304 1.00 73.38 85 PHE A O 1
ATOM 721 N N . LEU A 1 86 ? 7.971 -2.314 2.206 1.00 73.44 86 LEU A N 1
ATOM 722 C CA . LEU A 1 86 ? 8.175 -2.915 0.888 1.00 73.44 86 LEU A CA 1
ATOM 723 C C . LEU A 1 86 ? 9.476 -3.739 0.865 1.00 73.44 86 LEU A C 1
ATOM 725 O O . LEU A 1 86 ? 9.478 -4.852 0.339 1.00 73.44 86 LEU A O 1
ATOM 729 N N . PHE A 1 87 ? 10.534 -3.234 1.505 1.00 75.62 87 PHE A N 1
ATOM 730 C CA . PHE A 1 87 ? 11.866 -3.847 1.560 1.00 75.62 87 PHE A CA 1
ATOM 731 C C . PHE A 1 87 ? 12.070 -4.847 2.711 1.00 75.62 87 PHE A C 1
ATOM 733 O O . PHE A 1 87 ? 13.115 -5.489 2.767 1.00 75.62 87 PHE A O 1
ATOM 740 N N . GLY A 1 88 ? 11.072 -5.045 3.581 1.00 67.12 88 GLY A N 1
ATOM 741 C CA . GLY A 1 88 ? 11.097 -6.075 4.630 1.00 67.12 88 GLY A CA 1
ATOM 742 C C . GLY A 1 88 ? 11.123 -5.560 6.071 1.00 67.12 88 GLY A C 1
ATOM 743 O O . GLY A 1 88 ? 11.107 -6.375 6.989 1.00 67.12 88 GLY A O 1
ATOM 744 N N . GLU A 1 89 ? 11.102 -4.247 6.300 1.00 63.59 89 GLU A N 1
ATOM 745 C CA . GLU A 1 89 ? 11.059 -3.684 7.654 1.00 63.59 89 GLU A CA 1
ATOM 746 C C . GLU A 1 89 ? 9.628 -3.627 8.195 1.00 63.59 89 GLU A C 1
ATOM 748 O O . GLU A 1 89 ? 8.777 -2.939 7.639 1.00 63.59 89 GLU A O 1
ATOM 753 N N . GLN A 1 90 ? 9.343 -4.334 9.290 1.00 58.75 90 GLN A N 1
ATOM 754 C CA . GLN A 1 90 ? 8.027 -4.296 9.937 1.00 58.75 90 GLN A CA 1
ATOM 755 C C . GLN A 1 90 ? 7.713 -2.870 10.432 1.00 58.75 90 GLN A C 1
ATOM 757 O O . GLN A 1 90 ? 8.472 -2.336 11.245 1.00 58.75 90 GLN A O 1
ATOM 762 N N . PRO A 1 91 ? 6.622 -2.229 9.972 1.00 62.59 91 PRO A N 1
ATOM 763 C CA . PRO A 1 91 ? 6.285 -0.881 10.388 1.00 62.59 91 PRO A CA 1
ATOM 764 C C . PRO A 1 91 ? 5.907 -0.870 11.874 1.00 62.59 91 PRO A C 1
ATOM 766 O O . PRO A 1 91 ? 5.322 -1.837 12.378 1.00 62.59 91 PRO A O 1
ATOM 769 N N . PRO A 1 92 ? 6.208 0.229 12.588 1.00 63.59 92 PRO A N 1
ATOM 770 C CA . PRO A 1 92 ? 5.821 0.367 13.983 1.00 63.59 92 PRO A CA 1
ATOM 771 C C . PRO A 1 92 ? 4.296 0.224 14.116 1.00 63.59 92 PRO A C 1
ATOM 773 O O . PRO A 1 92 ? 3.574 0.696 13.234 1.00 63.59 92 PRO A O 1
ATOM 776 N N . PRO A 1 93 ? 3.778 -0.403 15.190 1.00 62.50 93 PRO A N 1
ATOM 777 C CA . PRO A 1 93 ? 2.339 -0.532 15.407 1.00 62.50 93 PRO A CA 1
ATOM 778 C C . PRO A 1 93 ? 1.651 0.834 15.311 1.00 62.50 93 PRO A C 1
ATOM 780 O O . PRO A 1 93 ? 2.243 1.853 15.671 1.00 62.50 93 PRO A O 1
ATOM 783 N N . ILE A 1 94 ? 0.404 0.860 14.819 1.00 62.41 94 ILE A N 1
ATOM 784 C CA . ILE A 1 94 ? -0.397 2.086 14.652 1.00 62.41 94 ILE A CA 1
ATOM 785 C C . ILE A 1 94 ? -0.735 2.652 16.043 1.00 62.41 94 ILE A C 1
ATOM 787 O O . ILE A 1 94 ? -1.837 2.485 16.551 1.00 62.41 94 ILE A O 1
ATOM 791 N N . THR A 1 95 ? 0.226 3.293 16.699 1.00 56.06 95 THR A N 1
ATOM 792 C CA . THR A 1 95 ? 0.082 3.893 18.034 1.00 56.06 95 THR A CA 1
ATOM 793 C C . THR A 1 95 ? -0.382 5.341 17.963 1.00 56.06 95 THR A C 1
ATOM 795 O O . THR A 1 95 ? -0.845 5.892 18.958 1.00 56.06 95 THR A O 1
ATOM 798 N N . VAL A 1 96 ? -0.333 5.956 16.779 1.00 52.38 96 VAL A N 1
ATOM 799 C CA . VAL A 1 96 ? -0.910 7.277 16.536 1.00 52.38 96 VAL A CA 1
ATOM 800 C C . VAL A 1 96 ? -2.275 7.121 15.863 1.00 52.38 96 VAL A C 1
ATOM 802 O O . VAL A 1 96 ? -2.343 6.714 14.700 1.00 52.38 96 VAL A O 1
ATOM 805 N N . PRO A 1 97 ? -3.388 7.429 16.558 1.00 45.00 97 PRO A N 1
ATOM 806 C CA . PRO A 1 97 ? -4.695 7.430 15.935 1.00 45.00 97 PRO A CA 1
ATOM 807 C C . PRO A 1 97 ? -4.707 8.564 14.919 1.00 45.00 97 PRO A C 1
ATOM 809 O O . PRO A 1 97 ? -4.836 9.743 15.250 1.00 45.00 97 PRO A O 1
ATOM 812 N N . PHE A 1 98 ? -4.548 8.207 13.652 1.00 49.16 98 PHE A N 1
ATOM 813 C CA . PHE A 1 98 ? -4.843 9.129 12.580 1.00 49.16 98 PHE A CA 1
ATOM 814 C C . PHE A 1 98 ? -6.350 9.322 12.582 1.00 49.16 98 PHE A C 1
ATOM 816 O O . PHE A 1 98 ? -7.092 8.402 12.237 1.00 49.16 98 PHE A O 1
ATOM 823 N N . ALA A 1 99 ? -6.775 10.479 13.093 1.00 41.28 99 ALA A N 1
ATOM 824 C CA . ALA A 1 99 ? -8.163 10.833 13.326 1.00 41.28 99 ALA A CA 1
ATOM 825 C C . ALA A 1 99 ? -9.022 10.434 12.124 1.00 41.28 99 ALA A C 1
ATOM 827 O O . ALA A 1 99 ? -8.991 11.057 11.062 1.00 41.28 99 ALA A O 1
ATOM 828 N N . MET A 1 100 ? -9.774 9.354 12.309 1.00 40.16 100 MET A N 1
ATOM 829 C CA . MET A 1 100 ? -10.736 8.854 11.347 1.00 40.16 100 MET A CA 1
ATOM 830 C C . MET A 1 100 ? -12.027 9.640 11.570 1.00 40.16 100 MET A C 1
ATOM 832 O O . MET A 1 100 ? -13.011 9.089 12.043 1.00 40.16 100 MET A O 1
ATOM 836 N N . ASN A 1 101 ? -11.983 10.946 11.296 1.00 32.19 101 ASN A N 1
ATOM 837 C CA . ASN A 1 101 ? -13.184 11.760 11.163 1.00 32.19 101 ASN A CA 1
ATOM 838 C C . ASN A 1 101 ? -13.602 11.715 9.693 1.00 32.19 101 ASN A C 1
ATOM 840 O O . ASN A 1 101 ? -13.092 12.463 8.857 1.00 32.19 101 ASN A O 1
ATOM 844 N N . ARG A 1 102 ? -14.494 10.774 9.394 1.00 39.62 102 ARG A N 1
ATOM 845 C CA . ARG A 1 102 ? -15.443 10.850 8.288 1.00 39.62 102 ARG A CA 1
ATOM 846 C C . ARG A 1 102 ? -16.831 10.600 8.845 1.00 39.62 102 ARG A C 1
ATOM 848 O O . ARG A 1 102 ? -16.943 9.672 9.676 1.00 39.62 102 ARG A O 1
#

Secondary structure (DSSP, 8-state):
--S--TTTS----HHHHHHHHHHHHHHHHHHHHHHHHHHHHSPPPBPTTS-BSS-HHHHHHHHHHHHHH---HHHHHHHHHHHHHHHTPPPPP--S------

Sequence (102 aa):
SRGFDMERTHLRDLERLSKLLALLSLAFCWC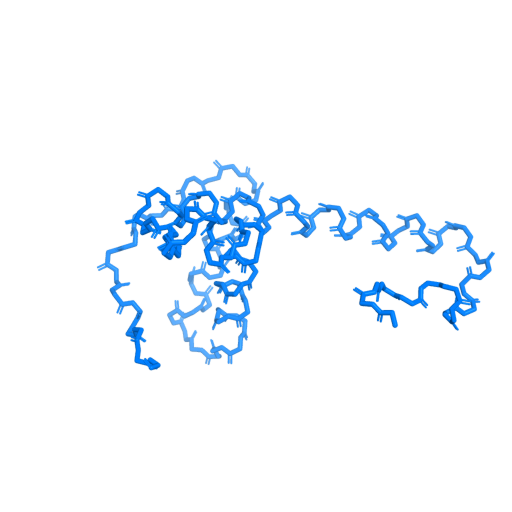YRVGEWRAEQKPIRRLKHKRPAYSVFRYGLDYLNELLLKSSERAMNQFNHALGFLFGEQPPPITVPFAMNR

Radius of gyration: 16.22 Å; chains: 1; bounding box: 37×28×47 Å

Organism: NCBI:txid2126337

Foldseek 3Di:
DPDPPVVVPPCPDPVVVVVVVVVVVLLQVLLLQQLVLVCVQPPFDQDPVRHGPDDSSVSSVVLQCVLVVPPDPVSVVVNVLSVVVSVPRDRDRPPDPPPPDD

pLDDT: mean 76.33, std 13.3, range [32.19, 92.06]